Protein AF-A0A3B9NAH5-F1 (afdb_monomer_lite)

Structure (mmCIF, N/CA/C/O backbone):
data_AF-A0A3B9NAH5-F1
#
_entry.id   AF-A0A3B9NAH5-F1
#
loop_
_atom_site.group_PDB
_atom_site.id
_atom_site.type_symbol
_atom_site.label_atom_id
_atom_site.label_alt_id
_atom_site.label_comp_id
_atom_site.label_asym_id
_atom_site.label_entity_id
_atom_site.label_seq_id
_atom_site.pdbx_PDB_ins_code
_atom_site.Cartn_x
_atom_site.Cartn_y
_atom_site.Cartn_z
_atom_site.occupancy
_atom_site.B_iso_or_equiv
_atom_site.auth_seq_id
_atom_site.auth_comp_id
_atom_site.auth_asym_id
_atom_site.auth_atom_id
_atom_site.pdbx_PDB_model_num
ATOM 1 N N . GLY A 1 1 ? 11.946 -14.852 0.981 1.00 69.44 1 GLY A N 1
ATOM 2 C CA . GLY A 1 1 ? 12.230 -16.284 0.781 1.00 69.44 1 GLY A CA 1
ATOM 3 C C . GLY A 1 1 ? 11.652 -16.714 -0.546 1.00 69.44 1 GLY A C 1
ATOM 4 O O . GLY A 1 1 ? 10.880 -15.957 -1.125 1.00 69.44 1 GLY A O 1
ATOM 5 N N . GLU A 1 2 ? 12.040 -17.887 -1.027 1.00 83.44 2 GLU A N 1
ATOM 6 C CA . GLU A 1 2 ? 11.531 -18.442 -2.286 1.00 83.44 2 GLU A CA 1
ATOM 7 C C . GLU A 1 2 ? 10.021 -18.721 -2.194 1.00 83.44 2 GLU A C 1
ATOM 9 O O . GLU A 1 2 ? 9.252 -18.267 -3.039 1.00 83.44 2 GLU A O 1
ATOM 14 N N . GLU A 1 3 ? 9.573 -19.305 -1.080 1.00 90.25 3 GLU A N 1
ATOM 15 C CA . GLU A 1 3 ? 8.172 -19.653 -0.825 1.00 90.25 3 GLU A CA 1
ATOM 16 C C . GLU A 1 3 ? 7.535 -18.812 0.296 1.00 90.25 3 GLU A C 1
ATOM 18 O O . GLU A 1 3 ? 8.221 -18.289 1.181 1.00 90.25 3 GLU A O 1
ATOM 23 N N . ILE A 1 4 ? 6.202 -18.690 0.261 1.00 91.31 4 ILE A N 1
ATOM 24 C CA . ILE A 1 4 ? 5.412 -18.071 1.335 1.00 91.31 4 ILE A CA 1
ATOM 25 C C . ILE A 1 4 ? 4.988 -19.162 2.311 1.00 91.31 4 ILE A C 1
ATOM 27 O O . ILE A 1 4 ? 4.153 -19.999 1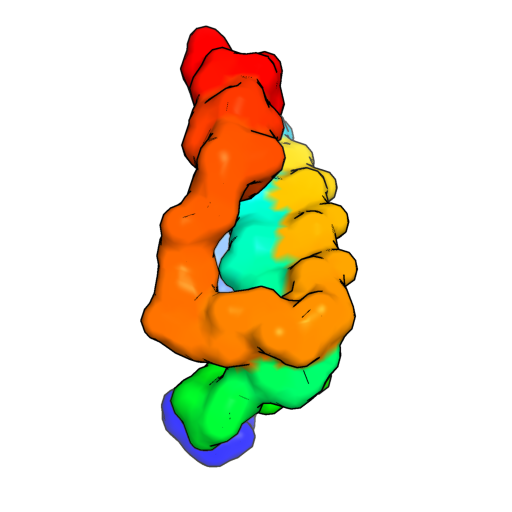.974 1.00 91.31 4 ILE A O 1
ATOM 31 N N . ASN A 1 5 ? 5.477 -19.090 3.547 1.00 94.06 5 ASN A N 1
ATOM 32 C CA . ASN A 1 5 ? 4.919 -19.876 4.640 1.00 94.06 5 ASN A CA 1
ATOM 33 C C . ASN A 1 5 ? 3.762 -19.106 5.298 1.00 94.06 5 ASN A C 1
ATOM 35 O O . ASN A 1 5 ? 3.994 -18.133 6.016 1.00 94.06 5 ASN A O 1
ATOM 39 N N . ARG A 1 6 ? 2.524 -19.542 5.038 1.00 91.56 6 ARG A N 1
ATOM 40 C CA . ARG A 1 6 ? 1.297 -18.909 5.549 1.00 91.56 6 ARG A CA 1
ATOM 41 C C . ARG A 1 6 ? 1.188 -18.968 7.077 1.00 91.56 6 ARG A C 1
ATOM 43 O O . ARG A 1 6 ? 0.640 -18.037 7.655 1.00 91.56 6 ARG A O 1
ATOM 50 N N . ASP A 1 7 ? 1.785 -19.969 7.724 1.00 94.25 7 ASP A N 1
ATOM 51 C CA . ASP A 1 7 ? 1.720 -20.158 9.182 1.00 94.25 7 ASP A CA 1
ATOM 52 C C . ASP A 1 7 ? 2.425 -19.040 9.966 1.00 94.25 7 ASP A C 1
ATOM 54 O O . ASP A 1 7 ? 2.213 -18.886 11.168 1.00 94.25 7 ASP A O 1
ATOM 58 N N . ASN A 1 8 ? 3.252 -18.232 9.296 1.00 94.50 8 ASN A N 1
ATOM 59 C CA . ASN A 1 8 ? 3.918 -17.079 9.902 1.00 94.50 8 ASN A CA 1
ATOM 60 C C . ASN A 1 8 ? 2.989 -15.867 10.087 1.00 94.50 8 ASN A C 1
ATOM 62 O O . ASN A 1 8 ? 3.338 -14.945 10.824 1.00 94.50 8 ASN A O 1
ATOM 66 N N . TYR A 1 9 ? 1.838 -15.836 9.415 1.00 94.81 9 TYR A N 1
ATOM 67 C CA . TYR A 1 9 ? 0.974 -14.662 9.326 1.00 94.81 9 TYR A CA 1
ATOM 68 C C . TYR A 1 9 ? -0.305 -14.894 10.133 1.00 94.81 9 TYR A C 1
ATOM 70 O O . TYR A 1 9 ? -1.282 -15.445 9.636 1.00 94.81 9 TYR A O 1
ATOM 78 N N . ASN A 1 10 ? -0.275 -14.485 11.402 1.00 94.81 10 ASN A N 1
ATOM 79 C CA . ASN A 1 10 ? -1.375 -14.656 12.351 1.00 94.81 10 ASN A CA 1
ATOM 80 C C . ASN A 1 10 ? -1.747 -13.318 12.997 1.00 94.81 10 ASN A C 1
ATOM 82 O O . ASN A 1 10 ? -0.901 -12.432 13.123 1.00 94.81 10 ASN A O 1
ATOM 86 N N . GLY A 1 11 ? -2.987 -13.205 13.473 1.00 96.50 11 GLY A N 1
ATOM 87 C CA . GLY A 1 11 ? -3.506 -12.006 14.132 1.00 96.50 11 GLY A CA 1
ATOM 88 C C . GLY A 1 11 ? -4.549 -11.276 13.292 1.00 96.50 11 GLY A C 1
ATOM 89 O O . GLY A 1 11 ? -5.099 -11.835 12.348 1.00 96.50 11 GLY A O 1
ATOM 90 N N . ASP A 1 12 ? -4.829 -10.035 13.680 1.00 97.69 12 ASP A N 1
ATOM 91 C CA . ASP A 1 12 ? -5.854 -9.181 13.080 1.00 97.69 12 ASP A CA 1
ATOM 92 C C . ASP A 1 12 ? -5.347 -7.732 13.091 1.00 97.69 12 ASP A C 1
ATOM 94 O O . ASP A 1 12 ? -4.904 -7.233 14.129 1.00 97.69 12 ASP A O 1
ATOM 98 N N . PHE A 1 13 ? -5.378 -7.068 11.936 1.00 98.25 13 PHE A N 1
ATOM 99 C CA . PHE A 1 13 ? -4.960 -5.674 11.786 1.00 98.25 13 PHE A CA 1
ATOM 100 C C . PHE A 1 13 ? -6.055 -4.659 12.124 1.00 98.25 13 PHE A C 1
ATOM 102 O O . PHE A 1 13 ? -5.803 -3.461 12.051 1.00 98.25 13 PHE A O 1
ATOM 109 N N . ALA A 1 14 ? -7.252 -5.098 12.500 1.00 98.12 14 ALA A N 1
ATOM 110 C CA . ALA A 1 14 ? -8.376 -4.274 12.929 1.00 98.12 14 ALA A CA 1
ATOM 111 C C . ALA A 1 14 ? -8.665 -3.106 11.972 1.00 98.12 14 ALA A C 1
ATOM 113 O O . ALA A 1 14 ? -8.854 -1.970 12.401 1.00 98.12 14 ALA A O 1
ATOM 114 N N . GLN A 1 15 ? -8.678 -3.393 10.666 1.00 98.06 15 GLN A N 1
ATOM 115 C CA . GLN A 1 15 ? -8.894 -2.425 9.588 1.00 98.06 15 GLN A CA 1
ATOM 116 C C . GLN A 1 15 ? -7.836 -1.307 9.517 1.00 98.06 15 GLN A C 1
ATOM 118 O O . GLN A 1 15 ? -8.101 -0.240 8.965 1.00 98.06 15 GLN A O 1
ATOM 123 N N . THR A 1 16 ? -6.623 -1.543 10.034 1.00 98.38 16 THR A N 1
ATOM 124 C CA . THR A 1 16 ? -5.506 -0.588 9.929 1.00 98.38 16 THR A CA 1
ATOM 125 C C . THR A 1 16 ? -5.257 -0.221 8.459 1.00 98.38 16 THR A C 1
ATOM 127 O O . THR A 1 16 ? -5.091 -1.134 7.640 1.00 98.38 16 THR A O 1
ATOM 130 N N . PRO A 1 17 ? -5.217 1.080 8.108 1.00 98.31 17 PRO A N 1
ATOM 131 C CA . PRO A 1 17 ? -4.936 1.521 6.749 1.00 98.31 17 PRO A CA 1
ATOM 132 C C . PRO A 1 17 ? -3.475 1.251 6.378 1.00 98.31 17 PRO A C 1
ATOM 134 O O . PRO A 1 17 ? -2.553 1.616 7.108 1.00 98.31 17 PRO A O 1
ATOM 137 N N . MET A 1 18 ? -3.257 0.615 5.227 1.00 98.31 18 MET A N 1
ATOM 138 C CA . MET A 1 18 ? -1.929 0.305 4.698 1.00 98.31 18 MET A CA 1
ATOM 139 C C . MET A 1 18 ? -1.846 0.664 3.218 1.00 98.31 18 MET A C 1
ATOM 141 O O . MET A 1 18 ? -2.584 0.126 2.395 1.00 98.31 18 MET A O 1
ATOM 145 N N . PHE A 1 19 ? -0.920 1.553 2.875 1.00 98.25 19 PHE A N 1
ATOM 146 C CA . PHE A 1 19 ? -0.618 1.906 1.493 1.00 98.25 19 PHE A CA 1
ATOM 147 C C . PHE A 1 19 ? 0.608 1.130 0.996 1.00 98.25 19 PHE A C 1
ATOM 149 O O . PHE A 1 19 ? 1.633 1.094 1.678 1.00 98.25 19 PHE A O 1
ATOM 156 N N . LEU A 1 20 ? 0.510 0.524 -0.189 1.00 97.88 20 LEU A N 1
ATOM 157 C CA . LEU A 1 20 ? 1.612 -0.146 -0.878 1.00 97.88 20 LEU A CA 1
ATOM 158 C C . LEU A 1 20 ? 1.745 0.432 -2.294 1.00 97.88 20 LEU A C 1
ATOM 160 O O . LEU A 1 20 ? 0.786 0.417 -3.062 1.00 97.88 20 LEU A O 1
ATOM 164 N N . GLY A 1 21 ? 2.937 0.920 -2.639 1.00 96.19 21 GLY A N 1
ATOM 165 C CA . GLY A 1 21 ? 3.291 1.409 -3.975 1.00 96.19 21 GLY A CA 1
ATOM 166 C C . GLY A 1 21 ? 4.397 0.557 -4.600 1.00 96.19 21 GLY A C 1
ATOM 167 O O . GLY A 1 21 ? 5.293 0.092 -3.893 1.00 96.19 21 GLY A O 1
ATOM 168 N N . THR A 1 22 ? 4.331 0.311 -5.910 1.00 96.25 22 THR A N 1
ATOM 169 C CA . THR A 1 22 ? 5.408 -0.371 -6.650 1.00 96.25 22 THR A CA 1
ATOM 170 C C . THR A 1 22 ? 5.452 0.016 -8.120 1.00 96.25 22 THR A C 1
ATOM 172 O O . THR A 1 22 ? 4.458 0.488 -8.667 1.00 96.25 22 THR A O 1
ATOM 175 N N . SER A 1 23 ? 6.579 -0.247 -8.779 1.00 96.44 23 SER A N 1
ATOM 176 C CA . SER A 1 23 ? 6.693 -0.165 -10.232 1.00 96.44 23 SER A CA 1
ATOM 177 C C . SER A 1 23 ? 6.473 -1.529 -10.885 1.00 96.44 23 SER A C 1
ATOM 179 O O . SER A 1 23 ? 6.877 -2.556 -10.350 1.00 96.44 23 SER A O 1
ATOM 181 N N . ASP A 1 24 ? 5.916 -1.532 -12.091 1.00 95.69 24 ASP A N 1
ATOM 182 C CA . ASP A 1 24 ? 5.925 -2.677 -12.993 1.00 95.69 24 ASP A CA 1
ATOM 183 C C . ASP A 1 24 ? 6.543 -2.267 -14.350 1.00 95.69 24 ASP A C 1
ATOM 185 O O . ASP A 1 24 ? 6.010 -1.375 -15.022 1.00 95.69 24 ASP A O 1
ATOM 189 N N . PRO A 1 25 ? 7.704 -2.829 -14.743 1.00 93.88 25 PRO A N 1
ATOM 190 C CA . PRO A 1 25 ? 8.531 -3.743 -13.953 1.00 93.88 25 PRO A CA 1
ATOM 191 C C . PRO A 1 25 ? 9.287 -3.021 -12.820 1.00 93.88 25 PRO A C 1
ATOM 193 O O . PRO A 1 25 ? 9.691 -1.861 -12.955 1.00 93.88 25 PRO A O 1
ATOM 196 N N . ASP A 1 26 ? 9.554 -3.739 -11.730 1.00 93.88 26 ASP A N 1
ATOM 197 C CA . ASP A 1 26 ? 10.597 -3.434 -10.745 1.00 93.88 26 ASP A CA 1
ATOM 198 C C . ASP A 1 26 ? 11.562 -4.632 -10.688 1.00 93.88 26 ASP A C 1
ATOM 200 O O . ASP A 1 26 ? 11.163 -5.772 -10.447 1.00 93.88 26 ASP A O 1
ATOM 204 N N . LEU A 1 27 ? 12.851 -4.380 -10.943 1.00 90.44 27 LEU A N 1
ATOM 205 C CA . LEU A 1 27 ? 13.886 -5.421 -11.000 1.00 90.44 27 LEU A CA 1
ATOM 206 C C . LEU A 1 27 ? 14.152 -6.088 -9.644 1.00 90.44 27 LEU A C 1
ATOM 208 O O . LEU A 1 27 ? 14.721 -7.179 -9.601 1.00 90.44 27 LEU A O 1
ATOM 212 N N . HIS A 1 28 ? 13.785 -5.433 -8.546 1.00 92.88 28 HIS A N 1
ATOM 213 C CA . HIS A 1 28 ? 13.997 -5.931 -7.193 1.00 92.88 28 HIS A CA 1
ATOM 214 C C . HIS A 1 28 ? 12.752 -6.599 -6.615 1.00 92.88 28 HIS A C 1
ATOM 216 O O . HIS A 1 28 ? 12.878 -7.495 -5.778 1.00 92.88 28 HIS A O 1
ATOM 222 N N . VAL A 1 29 ? 11.564 -6.173 -7.048 1.00 92.19 29 VAL A N 1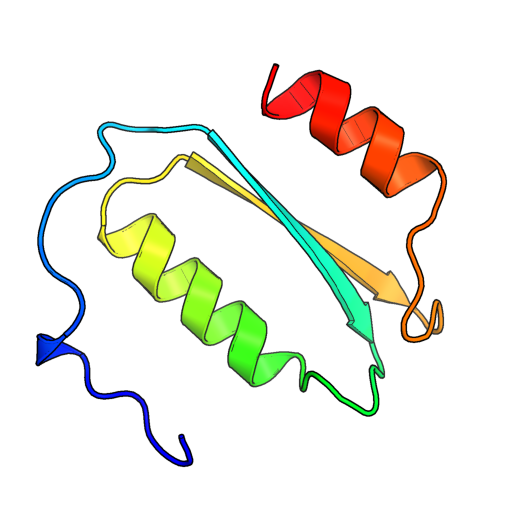
ATOM 223 C CA . VAL A 1 29 ? 10.291 -6.606 -6.469 1.00 92.19 29 VAL A CA 1
ATOM 224 C C . VAL A 1 29 ? 9.333 -7.036 -7.582 1.00 92.19 29 VAL A C 1
ATOM 226 O O . VAL A 1 29 ? 8.648 -6.201 -8.160 1.00 92.19 29 VAL A O 1
ATOM 229 N N . PRO A 1 30 ? 9.239 -8.344 -7.880 1.00 93.06 30 PRO A N 1
ATOM 230 C CA . PRO A 1 30 ? 8.247 -8.851 -8.819 1.00 93.06 30 PRO A CA 1
ATOM 231 C C . PRO A 1 30 ? 6.826 -8.523 -8.353 1.00 93.06 30 PRO A C 1
ATOM 233 O O . PRO A 1 30 ? 6.503 -8.723 -7.177 1.00 93.06 30 PRO A O 1
ATOM 236 N N . LEU A 1 31 ? 5.964 -8.103 -9.281 1.00 93.88 31 LEU A N 1
ATOM 237 C CA . LEU A 1 31 ? 4.580 -7.726 -8.980 1.00 93.88 31 LEU A CA 1
ATOM 238 C C . LEU A 1 31 ? 3.815 -8.841 -8.246 1.00 93.88 31 LEU A C 1
ATOM 240 O O . LEU A 1 31 ? 3.178 -8.584 -7.227 1.00 93.88 31 LEU A O 1
ATOM 244 N N . GLU A 1 32 ? 3.981 -10.096 -8.671 1.00 93.81 32 GLU A N 1
ATOM 245 C CA . GLU A 1 32 ? 3.336 -11.269 -8.056 1.00 93.81 32 GLU A CA 1
ATOM 246 C C . GLU A 1 32 ? 3.639 -11.407 -6.551 1.00 93.81 32 GLU A C 1
ATOM 248 O O . GLU A 1 32 ? 2.813 -11.874 -5.761 1.00 93.81 32 GLU A O 1
ATOM 253 N N . ARG A 1 33 ? 4.838 -10.997 -6.112 1.00 94.38 33 ARG A N 1
ATOM 254 C CA . ARG A 1 33 ? 5.206 -11.029 -4.689 1.00 94.38 33 ARG A CA 1
ATOM 255 C C . ARG A 1 33 ? 4.459 -9.971 -3.891 1.00 94.38 33 ARG A C 1
ATOM 257 O O . ARG A 1 33 ? 4.110 -10.223 -2.733 1.00 94.38 33 ARG A O 1
ATOM 264 N N . LEU A 1 34 ? 4.200 -8.823 -4.501 1.00 94.81 34 LEU A N 1
ATOM 265 C CA . LEU A 1 34 ? 3.438 -7.760 -3.875 1.00 94.81 34 LEU A CA 1
ATOM 266 C C . LEU A 1 34 ? 1.948 -8.099 -3.823 1.00 94.81 34 LEU A C 1
ATOM 268 O O . LEU A 1 34 ? 1.340 -7.956 -2.768 1.00 94.81 34 LEU A O 1
ATOM 272 N N . GLU A 1 35 ? 1.384 -8.644 -4.899 1.00 95.56 35 GLU A N 1
ATOM 273 C CA . GLU A 1 35 ? -0.003 -9.126 -4.916 1.00 95.56 35 GLU A CA 1
ATOM 274 C C . GLU A 1 35 ? -0.241 -10.190 -3.837 1.00 95.56 35 GLU A C 1
ATOM 276 O O . GLU A 1 35 ? -1.227 -10.138 -3.100 1.00 95.56 35 GLU A O 1
ATOM 281 N N . ALA A 1 36 ? 0.708 -11.115 -3.657 1.00 96.19 36 ALA A N 1
ATOM 282 C CA . ALA A 1 36 ? 0.627 -12.099 -2.584 1.00 96.19 36 ALA A CA 1
ATOM 283 C C . ALA A 1 36 ? 0.698 -11.463 -1.183 1.00 96.19 36 ALA A C 1
ATOM 285 O O . ALA A 1 36 ? 0.056 -11.958 -0.256 1.00 96.19 36 ALA A O 1
ATOM 286 N N . THR A 1 37 ? 1.455 -10.371 -1.029 1.00 96.75 37 THR A N 1
ATOM 287 C CA . THR A 1 37 ? 1.512 -9.593 0.218 1.00 96.75 37 THR A CA 1
ATOM 288 C C . THR A 1 37 ? 0.170 -8.930 0.503 1.00 96.75 37 THR A C 1
ATOM 290 O O . THR A 1 37 ? -0.353 -9.086 1.603 1.00 96.75 37 THR A O 1
ATOM 293 N N . VAL A 1 38 ? -0.421 -8.260 -0.489 1.00 97.94 38 VAL A N 1
ATOM 294 C CA . VAL A 1 38 ? -1.740 -7.622 -0.367 1.00 97.94 38 VAL A CA 1
ATOM 295 C C . VAL A 1 38 ? -2.797 -8.641 0.046 1.00 97.94 38 VAL A C 1
ATOM 297 O O . VAL A 1 38 ? -3.480 -8.427 1.042 1.00 97.94 38 VAL A O 1
ATOM 300 N N . ALA A 1 39 ? -2.842 -9.799 -0.617 1.00 97.62 39 ALA A N 1
ATOM 301 C CA . ALA A 1 39 ? -3.792 -10.853 -0.277 1.00 97.62 39 ALA A CA 1
ATOM 302 C C . ALA A 1 39 ? -3.648 -11.347 1.176 1.00 97.62 39 ALA A C 1
ATOM 304 O O . ALA A 1 39 ? -4.649 -11.643 1.823 1.00 97.62 39 ALA A O 1
ATOM 305 N N . ILE A 1 40 ? -2.423 -11.448 1.707 1.00 97.75 40 ILE A N 1
ATOM 306 C CA . ILE A 1 40 ? -2.195 -11.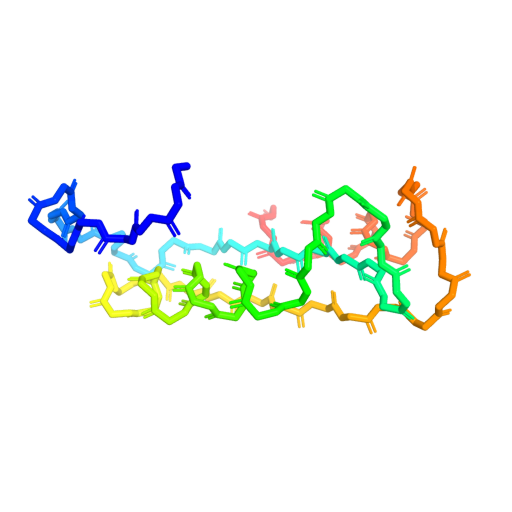817 3.116 1.00 97.75 40 ILE A CA 1
ATOM 307 C C . ILE A 1 40 ? -2.694 -10.712 4.052 1.00 97.75 40 ILE A C 1
ATOM 309 O O . ILE A 1 40 ? -3.385 -11.007 5.023 1.00 97.75 40 ILE A O 1
ATOM 313 N N . LEU A 1 41 ? -2.363 -9.451 3.769 1.00 98.12 41 LEU A N 1
ATOM 314 C CA . LEU A 1 41 ? -2.752 -8.316 4.608 1.00 98.12 41 LEU A CA 1
ATOM 315 C C . LEU A 1 41 ? -4.276 -8.151 4.670 1.00 98.12 41 LEU A C 1
ATOM 317 O O . LEU A 1 41 ? -4.833 -7.994 5.756 1.00 98.12 41 LEU A O 1
ATOM 321 N N . GLU A 1 42 ? -4.957 -8.257 3.530 1.00 97.88 42 GLU A N 1
ATOM 322 C CA . GLU A 1 42 ? -6.421 -8.211 3.454 1.00 97.88 42 GLU A CA 1
ATOM 323 C C . GLU A 1 42 ? -7.066 -9.392 4.192 1.00 97.88 42 GLU A C 1
ATOM 325 O O . GLU A 1 42 ? -8.019 -9.203 4.949 1.00 97.88 42 GLU A O 1
ATOM 330 N N . GLN A 1 43 ? -6.521 -10.609 4.049 1.00 97.56 43 GLN A N 1
ATOM 331 C CA . GLN A 1 43 ? -6.967 -11.779 4.821 1.00 97.56 43 GLN A CA 1
ATOM 332 C C . GLN A 1 43 ? -6.815 -11.578 6.332 1.00 97.56 43 GLN A C 1
ATOM 334 O O . GLN A 1 43 ? -7.626 -12.085 7.104 1.00 97.56 43 GLN A O 1
ATOM 339 N N . MET A 1 44 ? -5.802 -10.819 6.749 1.00 98.19 44 MET A N 1
ATOM 340 C CA . MET A 1 44 ? -5.567 -10.420 8.136 1.00 98.19 44 MET A CA 1
ATOM 341 C C . MET A 1 44 ? -6.337 -9.151 8.536 1.00 98.19 44 MET A C 1
ATOM 343 O O . MET A 1 44 ? -5.990 -8.509 9.528 1.00 98.19 44 MET A O 1
ATOM 347 N N . ASN A 1 45 ? -7.394 -8.797 7.797 1.00 98.31 45 ASN A N 1
ATOM 348 C CA . ASN A 1 45 ? -8.318 -7.713 8.121 1.00 98.31 45 ASN A CA 1
ATOM 349 C C . ASN A 1 45 ? -7.671 -6.310 8.108 1.00 98.31 45 ASN A C 1
ATOM 351 O O . ASN A 1 45 ? -8.089 -5.431 8.859 1.00 98.31 45 ASN A O 1
ATOM 355 N N . ALA A 1 46 ? -6.652 -6.079 7.272 1.00 98.44 46 ALA A N 1
ATOM 356 C CA . ALA A 1 46 ? -6.135 -4.735 6.991 1.00 98.44 46 ALA A CA 1
ATOM 357 C C . ALA A 1 46 ? -6.974 -4.017 5.917 1.00 98.44 46 ALA A C 1
ATOM 359 O O . ALA A 1 46 ? -7.550 -4.655 5.036 1.00 98.44 46 ALA A O 1
ATOM 360 N N . ASN A 1 47 ? -6.997 -2.683 5.957 1.00 98.31 47 ASN A N 1
ATOM 361 C CA . ASN A 1 47 ? -7.564 -1.853 4.893 1.00 98.31 47 ASN A CA 1
ATOM 362 C C . ASN A 1 47 ? -6.441 -1.456 3.926 1.00 98.31 47 ASN A C 1
ATOM 364 O O . ASN A 1 47 ? -5.684 -0.520 4.189 1.00 98.31 47 ASN A O 1
ATOM 368 N N . VAL A 1 48 ? -6.283 -2.211 2.841 1.00 98.25 48 VAL A N 1
ATOM 369 C CA . VAL A 1 48 ? -5.122 -2.099 1.954 1.00 98.25 48 VAL A CA 1
ATOM 370 C C . VAL A 1 48 ? -5.441 -1.263 0.716 1.00 98.25 48 VAL A C 1
ATOM 372 O O . VAL A 1 48 ? -6.464 -1.457 0.064 1.00 98.25 48 VAL A O 1
ATOM 375 N N . LYS A 1 49 ? -4.525 -0.363 0.348 1.00 98.06 49 LYS A N 1
ATOM 376 C CA . LYS A 1 49 ? -4.526 0.355 -0.931 1.00 98.06 49 LYS A CA 1
ATOM 377 C C . LYS A 1 49 ? -3.228 0.072 -1.676 1.00 98.06 49 LYS A C 1
ATOM 379 O O . LYS A 1 49 ? -2.159 0.482 -1.229 1.00 98.06 49 LYS A O 1
ATOM 384 N N . LEU A 1 50 ? -3.336 -0.615 -2.810 1.00 97.19 50 LEU A N 1
ATOM 385 C CA . LEU A 1 50 ? -2.221 -0.911 -3.709 1.00 97.19 50 LEU A CA 1
ATOM 386 C C . LEU A 1 50 ? -2.236 0.035 -4.915 1.00 97.19 50 LEU A C 1
ATOM 388 O O . LEU A 1 50 ? -3.269 0.180 -5.568 1.00 97.19 50 LEU A O 1
ATOM 392 N N . MET A 1 51 ? -1.080 0.608 -5.248 1.00 97.38 51 MET A N 1
ATOM 393 C CA . MET A 1 51 ? -0.846 1.341 -6.493 1.00 97.38 51 MET A CA 1
ATOM 394 C C . MET A 1 51 ? 0.335 0.742 -7.256 1.00 97.38 51 MET A C 1
ATOM 396 O O . MET A 1 51 ? 1.411 0.535 -6.695 1.00 97.38 51 MET A O 1
ATOM 400 N N . VAL A 1 52 ? 0.130 0.491 -8.549 1.00 96.50 52 VAL A N 1
ATOM 401 C CA . VAL A 1 52 ? 1.151 -0.052 -9.453 1.00 96.50 52 VAL A CA 1
ATOM 402 C C . VAL A 1 52 ? 1.442 0.976 -10.539 1.00 96.50 52 VAL A C 1
ATOM 404 O O . VAL A 1 52 ? 0.556 1.356 -11.306 1.00 96.50 52 VAL A O 1
ATOM 407 N N . TYR A 1 53 ? 2.689 1.422 -10.608 1.00 95.75 53 TYR A N 1
ATOM 408 C CA . TYR A 1 53 ? 3.162 2.449 -11.526 1.00 95.75 53 TYR A CA 1
ATOM 409 C C . TYR A 1 53 ? 3.913 1.813 -12.691 1.00 95.75 53 TYR A C 1
ATOM 411 O O . TYR A 1 53 ? 4.830 1.024 -12.505 1.00 95.75 53 TYR A O 1
ATOM 419 N N . GLN A 1 54 ? 3.565 2.169 -13.921 1.00 95.56 54 GLN A N 1
ATOM 420 C CA . GLN A 1 54 ? 4.235 1.605 -15.091 1.00 95.56 54 GLN A CA 1
ATOM 421 C C . GLN A 1 54 ? 5.596 2.274 -15.310 1.00 95.56 54 GLN A C 1
ATOM 423 O O . GLN A 1 54 ? 5.666 3.490 -15.485 1.00 95.56 54 GLN A O 1
ATOM 428 N N . ASN A 1 55 ? 6.665 1.476 -15.363 1.00 91.81 55 ASN A N 1
ATOM 429 C CA . ASN A 1 55 ? 8.033 1.921 -15.667 1.00 91.81 55 ASN A CA 1
ATOM 430 C C . ASN A 1 55 ? 8.575 3.049 -14.757 1.00 91.81 55 ASN A C 1
ATOM 432 O O . ASN A 1 55 ? 9.407 3.847 -15.194 1.00 91.81 55 ASN A O 1
ATOM 436 N N . ALA A 1 56 ? 8.131 3.126 -13.499 1.00 91.25 56 ALA A N 1
ATOM 437 C CA . ALA A 1 56 ? 8.643 4.093 -12.521 1.00 91.25 56 ALA A CA 1
ATOM 438 C C . ALA A 1 56 ? 10.005 3.680 -11.920 1.00 91.25 56 ALA A C 1
ATOM 440 O O . ALA A 1 56 ? 10.704 4.495 -11.311 1.00 91.25 56 ALA A O 1
ATOM 441 N N . GLY A 1 57 ? 10.403 2.419 -12.121 1.00 91.44 57 GLY A N 1
ATOM 442 C CA . GLY A 1 57 ? 11.616 1.839 -11.558 1.00 91.44 57 GLY A CA 1
ATOM 443 C C . GLY A 1 57 ? 11.571 1.766 -10.031 1.00 91.44 57 GLY A C 1
ATOM 444 O O . GLY A 1 57 ? 10.522 1.909 -9.411 1.00 91.44 57 GLY A O 1
ATOM 445 N N . HIS A 1 58 ? 12.731 1.559 -9.413 1.00 94.88 58 HIS A N 1
ATOM 446 C CA . HIS A 1 58 ? 12.847 1.456 -7.959 1.00 94.88 58 HIS A CA 1
ATOM 447 C C . HIS A 1 58 ? 13.022 2.845 -7.321 1.00 94.88 58 HIS A C 1
ATOM 449 O O . HIS A 1 58 ? 14.114 3.221 -6.887 1.00 94.88 58 HIS A O 1
ATOM 455 N N . SER A 1 59 ? 11.963 3.655 -7.353 1.00 93.94 59 SER A N 1
ATOM 456 C CA . SER A 1 59 ? 11.949 5.024 -6.825 1.00 93.94 59 SER A CA 1
ATOM 457 C C . SER A 1 59 ? 10.602 5.363 -6.186 1.00 93.94 59 SER A C 1
ATOM 459 O O . SER A 1 59 ? 9.636 4.638 -6.384 1.00 93.94 59 SER A O 1
ATOM 461 N N . ILE A 1 60 ? 10.551 6.455 -5.416 1.00 96.12 60 ILE A N 1
ATOM 462 C CA . ILE A 1 60 ? 9.308 6.984 -4.840 1.00 96.12 60 ILE A CA 1
ATOM 463 C C . ILE A 1 60 ? 8.913 8.226 -5.630 1.00 96.12 60 ILE A C 1
ATOM 465 O O . ILE A 1 60 ? 9.697 9.177 -5.731 1.00 96.12 60 ILE A O 1
ATOM 469 N N . ASN A 1 61 ? 7.696 8.238 -6.165 1.00 93.94 61 ASN A N 1
ATOM 470 C CA . ASN A 1 61 ? 7.155 9.373 -6.897 1.00 93.94 61 ASN A CA 1
ATOM 471 C C . ASN A 1 61 ? 6.287 10.288 -6.009 1.00 93.94 61 ASN A C 1
ATOM 473 O O . ASN A 1 61 ? 5.991 10.001 -4.848 1.00 93.94 61 ASN A O 1
ATOM 477 N N . ARG A 1 62 ? 5.905 11.453 -6.546 1.00 96.56 62 ARG A N 1
ATOM 478 C CA . ARG A 1 62 ? 5.141 12.450 -5.783 1.00 96.56 62 ARG A CA 1
ATOM 479 C C . ARG A 1 62 ? 3.725 11.978 -5.438 1.00 96.56 62 ARG A C 1
ATOM 481 O O . ARG A 1 62 ? 3.256 12.264 -4.343 1.00 96.56 62 ARG A O 1
ATOM 488 N N . GLU A 1 63 ? 3.080 11.258 -6.348 1.00 96.12 63 GLU A N 1
ATOM 489 C CA . GLU A 1 63 ? 1.726 10.736 -6.160 1.00 96.12 63 GLU A CA 1
ATOM 490 C C . GLU A 1 63 ? 1.680 9.705 -5.026 1.00 96.12 63 GLU A C 1
ATOM 492 O O . GLU A 1 63 ? 0.770 9.749 -4.207 1.00 96.12 63 GLU A O 1
ATOM 497 N N . GLU A 1 64 ? 2.694 8.843 -4.906 1.00 97.00 64 GLU A N 1
ATOM 498 C CA . GLU A 1 64 ? 2.829 7.910 -3.779 1.00 97.00 64 GLU A CA 1
ATOM 499 C C . GLU A 1 64 ? 2.868 8.635 -2.434 1.00 97.00 64 GLU A C 1
ATOM 501 O O . GLU A 1 64 ? 2.196 8.232 -1.487 1.00 97.00 64 GLU A O 1
ATOM 506 N N . ILE A 1 65 ? 3.632 9.729 -2.352 1.00 97.06 65 ILE A N 1
ATOM 507 C CA . ILE A 1 65 ? 3.727 10.547 -1.136 1.00 97.06 65 ILE A CA 1
ATOM 508 C C . ILE A 1 65 ? 2.369 11.170 -0.807 1.00 97.06 65 ILE A C 1
ATOM 510 O O . ILE A 1 65 ? 1.948 11.157 0.349 1.00 97.06 65 ILE A O 1
ATOM 514 N N . ASP A 1 66 ? 1.689 11.726 -1.808 1.00 97.69 66 ASP A N 1
ATOM 515 C CA . ASP A 1 66 ? 0.392 12.373 -1.616 1.00 97.69 66 ASP A CA 1
ATOM 516 C C . ASP A 1 66 ? -0.676 11.347 -1.184 1.00 97.69 66 ASP A C 1
ATOM 518 O O . ASP A 1 66 ? -1.404 11.590 -0.223 1.00 97.69 66 ASP A O 1
ATOM 522 N N . LEU A 1 67 ? -0.695 10.158 -1.792 1.00 97.00 67 LEU A N 1
ATOM 523 C CA . LEU A 1 67 ? -1.602 9.067 -1.426 1.00 97.00 67 LEU A CA 1
ATOM 524 C C . LEU A 1 67 ? -1.317 8.490 -0.040 1.00 97.00 67 LEU A C 1
ATOM 526 O O . LEU A 1 67 ? -2.257 8.178 0.688 1.00 97.00 67 LEU A O 1
ATOM 530 N N . ALA A 1 68 ? -0.047 8.355 0.346 1.00 97.06 68 ALA A N 1
ATOM 531 C CA . ALA A 1 68 ? 0.314 7.918 1.689 1.00 97.06 68 ALA A CA 1
ATOM 532 C C . ALA A 1 68 ? -0.177 8.920 2.746 1.00 97.06 68 ALA A C 1
ATOM 534 O O . ALA A 1 68 ? -0.736 8.509 3.763 1.00 97.06 68 ALA A O 1
ATOM 535 N N . ASN A 1 69 ? -0.030 10.224 2.480 1.00 97.44 69 ASN A N 1
ATOM 536 C CA . ASN A 1 69 ? -0.530 11.278 3.363 1.00 97.44 69 ASN A CA 1
ATOM 537 C C . ASN A 1 69 ? -2.061 11.326 3.442 1.00 97.44 69 ASN A C 1
ATOM 539 O O . ASN A 1 69 ? -2.585 11.755 4.459 1.00 97.44 69 ASN A O 1
ATOM 543 N N . GLU A 1 70 ? -2.776 10.944 2.384 1.00 97.00 70 GLU A N 1
ATOM 544 C CA . GLU A 1 70 ? -4.244 10.936 2.371 1.00 97.00 70 GLU A CA 1
ATOM 545 C C . GLU A 1 70 ? -4.831 9.672 3.012 1.00 97.00 70 GLU A C 1
ATOM 547 O O . GLU A 1 70 ? -5.871 9.724 3.662 1.00 97.00 70 GLU A O 1
ATOM 552 N N . PHE A 1 71 ? -4.214 8.516 2.762 1.00 97.06 71 PHE A N 1
ATOM 553 C CA . PHE A 1 71 ? -4.813 7.224 3.089 1.00 97.06 71 PHE A CA 1
ATOM 554 C C . PHE A 1 71 ? -4.404 6.692 4.463 1.00 97.06 71 PHE A C 1
ATOM 556 O O . PHE A 1 71 ? -5.183 5.979 5.093 1.00 97.06 71 PHE A O 1
ATOM 563 N N . VAL A 1 72 ? -3.176 6.978 4.904 1.00 95.94 72 VAL A N 1
ATOM 564 C CA . VAL A 1 72 ? -2.623 6.422 6.150 1.00 95.94 72 VAL A CA 1
ATOM 565 C C . VAL A 1 72 ? -2.715 7.406 7.319 1.00 95.94 72 VAL A C 1
ATOM 567 O O . VAL A 1 72 ? -2.898 6.960 8.452 1.00 95.94 72 VAL A O 1
ATOM 570 N N . LEU A 1 73 ? -2.554 8.709 7.062 1.00 81.38 73 LEU A N 1
ATOM 571 C CA . LEU A 1 73 ? -2.589 9.774 8.078 1.00 81.38 73 LEU A CA 1
ATOM 572 C C . LEU A 1 73 ? -4.001 10.345 8.256 1.00 81.38 73 LEU A C 1
ATOM 574 O O . LEU A 1 73 ? -4.316 10.715 9.410 1.00 81.38 73 LEU A O 1
#

Secondary structure (DSSP, 8-state):
--S--GGG--S--TT-EEEEEEEES-SSS-HHHHHHHHHHHHHTT-EEEEEEEET--SS--HHHHHHHHHHT-

pLDDT: mean 95.12, std 4.34, range [69.44, 98.44]

Radius of gyration: 13.17 Å; chains: 1; bounding box: 23×33×30 Å

Foldseek 3Di:
DVDDDLVVQDAAPQQQFDEEEEEVVEPVDHPVNVVVVQVSCVVRVYNYDYDYHYPPYPDDDPVSVVCCVVGRD

Sequence (73 aa):
GEEINRDNYNGDFAQTPMFLGTSDPDLHVPLERLEATVAILEQMNANVKLMVYQNAGHSINREEIDLANEFVL

=== Feature glossary ===
A reading guide for the features in this record.

Start from the sequence.

  · Sequence gives the chain of amino acids in standard one-letter code (A=alanine, C=cysteine, …, Y=tyrosine), read N→C. It is the only feature that is directly encoded by the gene; all structural features are derived from the folded form of this sequence.

Fold it, and you get atomic coordinates and the backbone conformation that goes with them.

  · Structure coordinates are given as an mmCIF _atom_site loop: one row per atom with element, residue name, chain id, sequence number, and x/y/z position in Å. Only the four main-chain atoms per residue are included here; side chains are omitted to keep the record compact.

  · Backbone dihedral angles. Every residue except chain termini has a φ (preceding-C → N → Cα → C) and a ψ (N → Cα → C → next-N). They are reported in degrees following the IUPAC sign convention. Secondary structure is essentially a statement about which (φ, ψ) basin each residue occupies.

  · Eight-state secondary structure (DSSP): H is the canonical α-helix, G the tighter 3₁₀-helix, I the wider π-helix; E/B are β-structure, T and S are turns and bends, and '-' is everything else. DSSP derives these from the pattern of main-chain N–H···O=C hydrogen bonds, not from the sequence.

  · SS3 is a coarse helix/strand/coil call (letters a/b/c) made by the P-SEA algorithm from inter-Cα distances and dihedrals. It is less detailed than DSSP but needs only Cα positions.

Summarize the fold with a handful of shape descriptors and a per-residue structural alphabet.

  · Radius of gyration (Rg) is the root-mean-square distance of Cα atoms from their centroid — a single number for overall size and compactness. A globular domain of N residues has Rg ≈ 2.2·N^0.38 Å; an extended or disordered chain has a much larger Rg. The Cα contact count is the number of residue pairs whose Cα atoms are within 8 Å and are more than four positions apart in sequence — a standard proxy for tertiary packing density. The bounding box is the smallest axis-aligned box enclosing all Cα atoms.

  · 3Di is Foldseek's structural alphabet. Each residue is assigned one of twenty discrete states based on how its Cα sits relative to its spatial (not sequential) neighbors. Aligning 3Di strings finds structural homologs roughly as well as full 3D superposition, but orders of magnitude faster.

  · Solvent-accessible surface area (SASA) is the area in Å² traced out by the centre of a 1.4 Å probe sphere (a water molecule) rolled over the protein's van der Waals surface (Shrake–Rupley / Lee–Richards construction). Buried residues have near-zero SASA; fully exposed residues can exceed 200 Å². The total SASA scales roughly with the number of surface residues.

Ask how reliable the model is.

  · For AlphaFold models, the B-factor field carries pLDDT — the model's own estimate of local accuracy on a 0–100 scale. Regions with pLDDT<50 should be treated as essentially unmodeled; they often correspond to intrinsically disordered segments.

  · For experimental (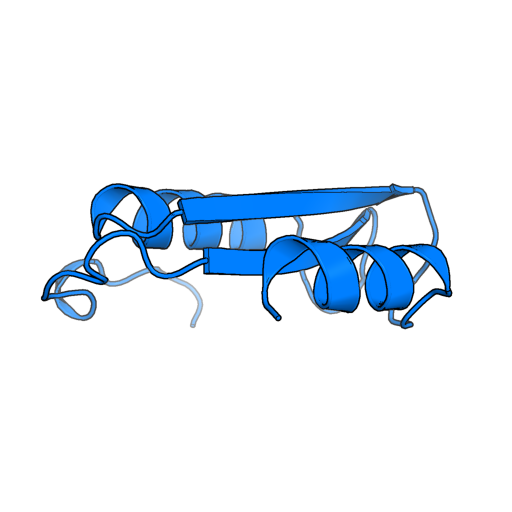PDB) structures, the B-factor (temperature factor) quantifies the positional spread of each atom in the crystal — a combination of thermal vibration and static disorder — in units of Å². High B-factors mark flexible loops or poorly resolved regions; low B-factors mark the rigid, well-ordered core.

  · Predicted Aligned Error (P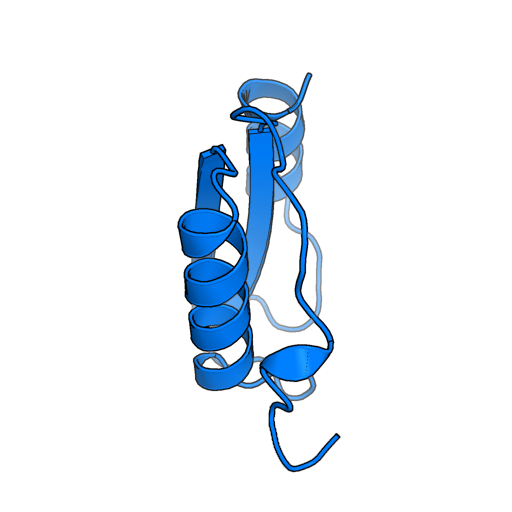AE) is an AlphaFold confidence matrix: entry (i, j) is the expected error in the position of residue j, in ångströms, when the prediction is superimposed on the true structure at residue i. Low PAE within a block of residues means that block is internally rigid and well-predicted; high PAE between two blocks means their relative placement is uncertain even if each block individually is confident.

Place it in context: what it resembles, what it is annotated as, and how it looks.

  · Structural nearest neighbors (via Foldseek easy-search vs 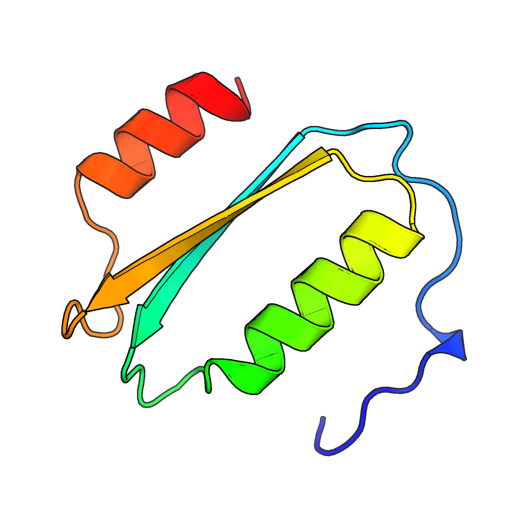the PDB). Reported per hit: target PDB id, E-value, and alignment TM-score. A TM-score above ~0.5 is the conventional threshold for 'same fold'.

  · Functional annotations link the protein to curated databases. InterPro entries identify conserved domains and families by matching the sequence against member-database signatures (Pfam, PROSITE, CDD, …). Gene Ontology (GO) terms describe molecular function, biological process, and cellular component in a controlled vocabulary. CATH places the structure in a hierarchical fold classification (Class/Architecture/Topology/Homologous-superfamily). The organism is the source species.

  · The contact map is a binary N×N matrix image: pixel (i, j) is dark where Cα_i and Cα_j are within 8 Å and |i−j|>4. Because the |i−j|>4 filter removes local helical contacts, off-diagonal stripes parallel to the main diagonal indicate parallel β-sheets; stripes perpendicular to it indicate antiparallel β-sheets. The Ramachandran plot scatters every residue's (φ, ψ) pair against the sterically allowed regions. The PAE heatmap renders the predicted-aligned-error matrix.

  · Six rendered views show the 3D structure from the faces of a cube — i.e. along ±x, ±y, ±z. Rendering representation is drawn randomly per protein from cartoon (secondary-structure ribbons), sticks (backbone bonds), or molecular surface; coloring is either N→C rainbow (blue at the N-terminus through red at the C-terminus) or one color per chain.